Protein AF-A0A2N1T9G5-F1 (afdb_monomer_lite)

Radius of gyration: 15.76 Å; chains: 1; bounding box: 38×30×57 Å

Sequence (162 aa):
MKNYNKLLSSFMELKSIHLEEMTTIPKDWYFLEGDREEIMSWNEDEAEKIWIKMDKRIQKHNASGINYELCPFCYFNNYNHEITVSKRHNPSCMKCGYGQRHGICTEIYQSEEDQSQFQRILRTLKLEGFNVYKTLSNGYYKSLAEKLEDEYISGKKAAAKD

Secondary structure (DSSP, 8-state):
--HHHHHHHHHHHHHHHHHHHHSS--GGGT--HHHHHHHHHS-HHHHHHHHHHHHHHHHTT---SS-GGG-HHHHHTT--GGG--TTS--TTTTTSHHHHHH--TT-----TTT--HHHHHHHHHHHTT--HHHHT-HHHHHHHHHHHHHHHTTTTTTSS--

Structure (mmCIF, N/CA/C/O backbone):
data_AF-A0A2N1T9G5-F1
#
_entry.id   AF-A0A2N1T9G5-F1
#
loop_
_atom_site.group_PDB
_atom_site.id
_atom_site.type_symbol
_atom_site.label_atom_id
_atom_site.label_alt_id
_atom_site.label_comp_id
_atom_site.label_asym_id
_atom_site.label_entity_id
_atom_site.label_seq_id
_atom_site.pdbx_PDB_ins_code
_atom_site.Cartn_x
_atom_site.Cartn_y
_atom_site.Cartn_z
_atom_site.occupancy
_atom_site.B_iso_or_equiv
_atom_site.auth_seq_id
_atom_site.auth_comp_id
_atom_site.auth_asym_id
_atom_site.auth_atom_id
_atom_site.pdbx_PDB_model_num
ATOM 1 N N . MET A 1 1 ? -16.537 9.531 11.876 1.00 77.94 1 MET A N 1
ATOM 2 C CA . MET A 1 1 ? -15.299 9.973 11.193 1.00 77.94 1 MET A CA 1
ATOM 3 C C . MET A 1 1 ? -14.727 8.769 10.461 1.00 77.94 1 MET A C 1
ATOM 5 O O . MET A 1 1 ? -14.822 7.690 11.025 1.00 77.94 1 MET A O 1
ATOM 9 N N . LYS A 1 2 ? -14.220 8.931 9.229 1.00 90.94 2 LYS A N 1
ATOM 10 C CA . LYS A 1 2 ? -13.629 7.837 8.436 1.00 90.94 2 LYS A CA 1
ATOM 11 C C . LYS A 1 2 ? -12.124 7.680 8.723 1.00 90.94 2 LYS A C 1
ATOM 13 O O . LYS A 1 2 ? -11.293 7.990 7.870 1.00 90.94 2 LYS A O 1
ATOM 18 N N . ASN A 1 3 ? -11.770 7.385 9.972 1.00 95.31 3 ASN A N 1
ATOM 19 C CA . ASN A 1 3 ? -10.380 7.408 10.432 1.00 95.31 3 ASN A CA 1
ATOM 20 C C . ASN A 1 3 ? -9.568 6.263 9.835 1.00 95.31 3 ASN A C 1
ATOM 22 O O . ASN A 1 3 ? -8.437 6.488 9.413 1.00 95.31 3 ASN A O 1
ATOM 26 N N . TYR A 1 4 ? -10.148 5.067 9.741 1.00 97.69 4 TYR A N 1
ATOM 27 C CA . TYR A 1 4 ? -9.469 3.932 9.125 1.00 97.69 4 TYR A CA 1
ATOM 28 C C . TYR A 1 4 ? -9.337 4.097 7.613 1.00 97.69 4 TYR A C 1
ATOM 30 O O . TYR A 1 4 ? -8.289 3.759 7.071 1.00 97.69 4 TYR A O 1
ATOM 38 N N . ASN A 1 5 ? -10.327 4.677 6.919 1.00 98.31 5 ASN A N 1
ATOM 39 C CA . ASN A 1 5 ? -10.148 4.993 5.496 1.00 98.31 5 ASN A CA 1
ATOM 40 C C . ASN A 1 5 ? -8.995 5.989 5.290 1.00 98.31 5 ASN A C 1
ATOM 42 O O . ASN A 1 5 ? -8.137 5.757 4.439 1.00 98.31 5 ASN A O 1
ATOM 46 N N . LYS A 1 6 ? -8.941 7.062 6.098 1.00 98.12 6 LYS A N 1
ATOM 47 C CA . LYS A 1 6 ? -7.838 8.036 6.056 1.00 98.12 6 LYS A CA 1
ATOM 48 C C . LYS A 1 6 ? -6.501 7.350 6.289 1.00 98.12 6 LYS A C 1
ATOM 50 O O . LYS A 1 6 ? -5.616 7.481 5.454 1.00 98.12 6 LYS A O 1
ATOM 55 N N . LEU A 1 7 ? -6.404 6.544 7.343 1.00 98.06 7 LEU A N 1
ATOM 56 C CA . LEU A 1 7 ? -5.215 5.769 7.666 1.00 98.06 7 LEU A CA 1
ATOM 57 C C . LEU A 1 7 ? -4.758 4.905 6.482 1.00 98.06 7 LEU A C 1
ATOM 59 O O . LEU A 1 7 ? -3.596 4.983 6.087 1.00 98.06 7 LEU A O 1
ATOM 63 N N . LEU A 1 8 ? -5.655 4.116 5.881 1.00 98.25 8 LEU A N 1
ATOM 64 C CA . LEU A 1 8 ? -5.329 3.254 4.739 1.00 98.25 8 LEU A CA 1
ATOM 65 C C . LEU A 1 8 ? -4.879 4.058 3.515 1.00 98.25 8 LEU A C 1
ATOM 67 O O . LEU A 1 8 ? -3.934 3.657 2.833 1.00 98.25 8 LEU A O 1
ATOM 71 N N . SER A 1 9 ? -5.535 5.189 3.247 1.00 98.12 9 SER A N 1
ATOM 72 C CA . SER A 1 9 ? -5.164 6.065 2.135 1.00 98.12 9 SER A CA 1
ATOM 73 C C . SER A 1 9 ? -3.788 6.700 2.354 1.00 98.12 9 SER A C 1
ATOM 75 O O . SER A 1 9 ? -2.927 6.586 1.485 1.00 98.12 9 SER A O 1
ATOM 77 N N . SER A 1 10 ? -3.527 7.243 3.548 1.00 98.12 10 SER A N 1
ATOM 78 C CA . SER A 1 10 ? -2.240 7.826 3.930 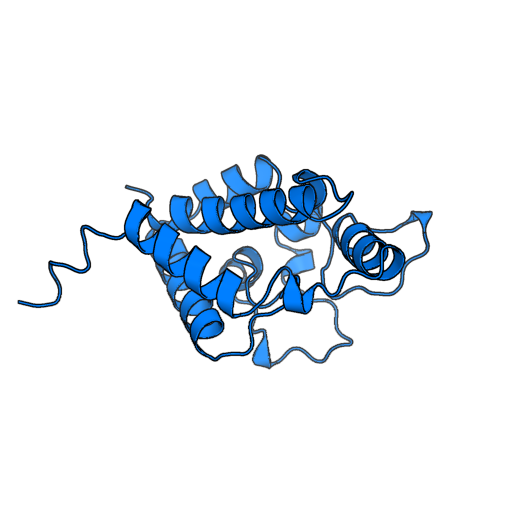1.00 98.12 10 SER A CA 1
ATOM 79 C C . SER A 1 10 ? -1.124 6.779 3.938 1.00 98.12 10 SER A C 1
ATOM 81 O O . SER A 1 10 ? 0.001 7.076 3.548 1.00 98.12 10 SER A O 1
ATOM 83 N N . PHE A 1 11 ? -1.419 5.532 4.319 1.00 97.38 11 PHE A N 1
ATOM 84 C CA . PHE A 1 11 ? -0.455 4.433 4.248 1.00 97.38 11 PHE A CA 1
ATOM 85 C C . PHE A 1 11 ? 0.001 4.163 2.809 1.00 97.38 11 PHE A C 1
ATOM 87 O O . PHE A 1 11 ? 1.192 3.982 2.563 1.00 97.38 11 PHE A O 1
ATOM 94 N N . MET A 1 12 ? -0.922 4.142 1.844 1.00 96.88 12 MET A N 1
ATOM 95 C CA . MET A 1 12 ? -0.583 3.937 0.431 1.00 96.88 12 MET A CA 1
ATOM 96 C C . MET A 1 12 ? 0.116 5.155 -0.180 1.00 96.88 12 MET A C 1
ATOM 98 O O . MET A 1 12 ? 1.105 4.995 -0.896 1.00 96.88 12 MET A O 1
ATOM 102 N N . GLU A 1 13 ? -0.346 6.357 0.151 1.00 97.56 13 GLU A N 1
ATOM 103 C CA . GLU A 1 13 ? 0.243 7.610 -0.315 1.00 97.56 13 GLU A CA 1
ATOM 104 C C . GLU A 1 13 ? 1.682 7.785 0.170 1.00 97.56 13 GLU A C 1
ATOM 106 O O . GLU A 1 13 ? 2.582 7.971 -0.646 1.00 97.56 13 GLU A O 1
ATOM 111 N N . LEU A 1 14 ? 1.938 7.653 1.473 1.00 96.62 14 LEU A N 1
ATOM 112 C CA . LEU A 1 14 ? 3.285 7.821 2.022 1.00 96.62 14 LEU A CA 1
ATOM 113 C C . LEU A 1 14 ? 4.266 6.767 1.495 1.00 96.62 14 LEU A C 1
ATOM 115 O O . LEU A 1 14 ? 5.458 7.046 1.383 1.00 96.62 14 LEU A O 1
ATOM 119 N N . LYS A 1 15 ? 3.779 5.582 1.102 1.00 93.94 15 LYS A N 1
ATOM 120 C CA . LYS A 1 15 ? 4.585 4.601 0.361 1.00 93.94 15 LYS A CA 1
ATOM 121 C C . LYS A 1 15 ? 4.940 5.080 -1.045 1.00 93.94 15 LYS A C 1
ATOM 123 O O . LYS A 1 15 ? 6.080 4.890 -1.451 1.00 93.94 15 LYS A O 1
ATOM 128 N N . SER A 1 16 ? 3.995 5.671 -1.783 1.00 93.81 16 SER A N 1
ATOM 129 C CA . SER A 1 16 ? 4.269 6.223 -3.121 1.00 93.81 16 SER A CA 1
ATOM 130 C C . SER A 1 16 ? 5.278 7.368 -3.078 1.00 93.81 16 SER A C 1
ATOM 132 O O . SER A 1 16 ? 6.213 7.371 -3.871 1.00 93.81 16 SER A O 1
ATOM 134 N N . ILE A 1 17 ? 5.133 8.278 -2.110 1.00 94.94 17 ILE A N 1
ATOM 135 C CA . ILE A 1 17 ? 6.051 9.402 -1.900 1.00 94.94 17 ILE A CA 1
ATOM 136 C C . ILE A 1 17 ? 7.444 8.871 -1.562 1.00 94.94 17 ILE A C 1
ATOM 138 O O . ILE A 1 17 ? 8.411 9.233 -2.217 1.00 94.94 17 ILE A O 1
ATOM 142 N N . HIS A 1 18 ? 7.546 7.932 -0.615 1.00 91.88 18 HIS A N 1
ATOM 143 C CA . HIS A 1 18 ? 8.831 7.325 -0.256 1.00 91.88 18 HIS A CA 1
ATOM 144 C C . HIS A 1 18 ? 9.477 6.566 -1.426 1.00 91.88 18 HIS A C 1
ATOM 146 O O . HIS A 1 18 ? 10.696 6.541 -1.551 1.00 91.88 18 HIS A O 1
ATOM 152 N N . LEU A 1 19 ? 8.685 5.932 -2.299 1.00 89.31 19 LEU A N 1
ATOM 153 C CA . LEU A 1 19 ? 9.206 5.310 -3.520 1.00 89.31 19 LEU A CA 1
ATOM 154 C C . LEU A 1 19 ? 9.786 6.355 -4.478 1.00 89.31 19 LEU A C 1
ATOM 156 O O . LEU A 1 19 ? 10.888 6.149 -4.980 1.00 89.31 19 LEU A O 1
ATOM 160 N N . GLU A 1 20 ? 9.079 7.459 -4.704 1.00 92.19 20 GLU A N 1
ATOM 161 C CA . GLU A 1 20 ? 9.523 8.554 -5.573 1.00 92.19 20 GLU A CA 1
ATOM 162 C C . GLU A 1 20 ? 10.755 9.281 -5.020 1.00 92.19 20 GLU A C 1
ATOM 164 O O . GLU A 1 20 ? 11.677 9.578 -5.768 1.00 92.19 20 GLU A O 1
ATOM 169 N N . GLU A 1 21 ? 10.838 9.504 -3.708 1.00 90.94 21 GLU A N 1
ATOM 170 C CA . GLU A 1 21 ? 12.010 10.124 -3.072 1.00 90.94 21 GLU A CA 1
ATOM 171 C C . GLU A 1 21 ? 13.272 9.263 -3.198 1.00 90.94 21 GLU A C 1
ATOM 173 O O . GLU A 1 21 ? 14.392 9.775 -3.253 1.00 90.94 21 GLU A O 1
ATOM 178 N N . MET A 1 22 ? 13.094 7.943 -3.223 1.00 86.69 22 MET A N 1
ATOM 179 C CA . MET A 1 22 ? 14.196 6.990 -3.199 1.00 86.69 22 MET A CA 1
ATOM 180 C C . MET A 1 22 ? 14.574 6.470 -4.584 1.00 86.69 22 MET A C 1
ATOM 182 O O . MET A 1 22 ? 15.585 5.790 -4.684 1.00 86.69 22 MET A O 1
ATOM 186 N N . THR A 1 23 ? 13.789 6.724 -5.631 1.00 84.88 23 THR A N 1
ATOM 187 C CA . THR A 1 23 ? 13.980 6.139 -6.973 1.00 84.88 23 THR A CA 1
ATOM 188 C C . THR A 1 23 ? 13.576 7.141 -8.058 1.00 84.88 23 THR A C 1
ATOM 190 O O . THR A 1 23 ? 13.220 8.272 -7.758 1.00 84.88 23 THR A O 1
ATOM 193 N N . THR A 1 24 ? 13.590 6.755 -9.335 1.00 85.69 24 THR A N 1
ATOM 194 C CA . THR A 1 24 ? 12.986 7.578 -10.408 1.00 85.69 24 THR A CA 1
ATOM 195 C C . THR A 1 24 ? 11.511 7.257 -10.684 1.00 85.69 24 THR A C 1
ATOM 197 O O . THR A 1 24 ? 10.951 7.707 -11.684 1.00 85.69 24 THR A O 1
ATOM 200 N N . ILE A 1 25 ? 10.868 6.455 -9.828 1.00 88.50 25 ILE A N 1
ATOM 201 C CA . ILE A 1 25 ? 9.478 6.022 -9.996 1.00 88.50 25 ILE A CA 1
ATOM 202 C C . ILE A 1 25 ? 8.525 7.169 -9.639 1.00 88.50 25 ILE A C 1
ATOM 204 O O . ILE A 1 25 ? 8.502 7.579 -8.482 1.00 88.50 25 ILE A O 1
ATOM 208 N N . PRO A 1 26 ? 7.665 7.627 -10.566 1.00 92.25 26 PRO A N 1
ATOM 209 C CA . PRO A 1 26 ? 6.633 8.605 -10.242 1.00 92.25 26 PRO A CA 1
ATOM 210 C C . PRO A 1 26 ? 5.647 8.049 -9.213 1.00 92.25 26 PRO A C 1
ATOM 212 O O . PRO A 1 26 ? 5.148 6.930 -9.378 1.00 92.25 26 PRO A O 1
ATOM 215 N N . LYS A 1 27 ? 5.294 8.841 -8.196 1.00 93.25 27 LYS A N 1
ATOM 216 C CA . LYS A 1 27 ? 4.370 8.413 -7.129 1.00 93.25 27 LYS A CA 1
ATOM 217 C C . LYS A 1 27 ? 3.026 7.904 -7.680 1.00 93.25 27 LYS A C 1
ATOM 219 O O . LYS A 1 27 ? 2.501 6.889 -7.221 1.00 93.25 27 LYS A O 1
ATOM 224 N N . ASP A 1 28 ? 2.532 8.536 -8.747 1.00 93.38 28 ASP A N 1
ATOM 225 C CA . ASP A 1 28 ? 1.241 8.226 -9.374 1.00 93.38 28 ASP A CA 1
ATOM 226 C C . ASP A 1 28 ? 1.236 6.873 -10.109 1.00 93.38 28 ASP A C 1
ATOM 228 O O . ASP A 1 28 ? 0.174 6.364 -10.464 1.00 93.38 28 ASP A O 1
ATOM 232 N N . TRP A 1 29 ? 2.403 6.249 -10.326 1.00 91.62 29 TRP A N 1
ATOM 233 C CA . TRP A 1 29 ? 2.457 4.859 -10.793 1.00 91.62 29 TRP A CA 1
ATOM 234 C C . TRP A 1 29 ? 2.059 3.866 -9.702 1.00 91.62 29 TRP A C 1
ATOM 236 O O . TRP A 1 29 ? 1.685 2.738 -10.021 1.00 91.62 29 TRP A O 1
ATOM 246 N N . TYR A 1 30 ? 2.176 4.256 -8.429 1.00 92.81 30 TYR A N 1
ATOM 247 C CA . TYR A 1 30 ? 1.845 3.415 -7.285 1.00 92.81 30 TYR A CA 1
ATOM 248 C C . TYR A 1 30 ? 0.533 3.824 -6.610 1.00 92.81 30 TYR A C 1
ATOM 250 O O . TYR A 1 30 ? -0.177 2.947 -6.121 1.00 92.81 30 TYR A O 1
ATOM 258 N N . PHE A 1 31 ? 0.226 5.119 -6.521 1.00 95.94 31 PHE A N 1
ATOM 259 C CA . PHE A 1 31 ? -0.990 5.597 -5.866 1.00 95.94 31 PHE A CA 1
ATOM 260 C C . PHE A 1 31 ? -1.466 6.916 -6.475 1.00 95.94 31 PHE A C 1
ATOM 262 O O . PHE A 1 31 ? -0.739 7.907 -6.450 1.00 95.94 31 PHE A O 1
ATOM 269 N N . LEU A 1 32 ? -2.687 6.928 -7.004 1.00 95.75 32 LEU A N 1
ATOM 270 C CA . LEU A 1 32 ? -3.306 8.081 -7.656 1.00 95.75 32 LEU A CA 1
ATOM 271 C C . LEU A 1 32 ? -4.646 8.455 -7.005 1.00 95.75 32 LEU A C 1
ATOM 273 O O . LEU A 1 32 ? -5.192 7.713 -6.191 1.00 95.75 32 LEU A O 1
ATOM 277 N N . GLU A 1 33 ? -5.200 9.617 -7.358 1.00 96.50 33 GLU A N 1
ATOM 278 C CA . GLU A 1 33 ? -6.370 10.169 -6.654 1.00 96.50 33 GLU A CA 1
ATOM 279 C C . GLU A 1 33 ? -7.597 9.241 -6.679 1.00 96.50 33 GLU A C 1
ATOM 281 O O . GLU A 1 33 ? -8.249 9.057 -5.657 1.00 96.50 33 GLU A O 1
ATOM 286 N N . GLY A 1 34 ? -7.849 8.542 -7.788 1.00 96.81 34 GLY A N 1
ATOM 287 C CA . GLY A 1 34 ? -8.913 7.534 -7.867 1.00 96.81 34 GLY A CA 1
ATOM 288 C C . GLY A 1 34 ? -8.750 6.357 -6.890 1.00 96.81 34 GLY A C 1
ATOM 289 O O . GLY A 1 34 ? -9.745 5.760 -6.483 1.00 96.81 34 GLY A O 1
ATOM 290 N N . ASP A 1 35 ? -7.526 6.024 -6.459 1.00 97.19 35 ASP A N 1
ATOM 291 C CA . ASP A 1 35 ? -7.308 5.030 -5.399 1.00 97.19 35 ASP A CA 1
ATOM 292 C C . ASP A 1 35 ? -7.722 5.571 -4.039 1.00 97.19 35 ASP A C 1
ATOM 294 O O . ASP A 1 35 ? -8.327 4.856 -3.237 1.00 97.19 35 ASP A O 1
ATOM 298 N N . ARG A 1 36 ? -7.392 6.839 -3.778 1.00 98.06 36 ARG A N 1
ATOM 299 C CA . ARG A 1 36 ? -7.796 7.533 -2.561 1.00 98.06 36 ARG A CA 1
ATOM 300 C C . ARG A 1 36 ? -9.311 7.621 -2.494 1.00 98.06 36 ARG A C 1
ATOM 302 O O . ARG A 1 36 ? -9.879 7.249 -1.473 1.00 98.06 36 ARG A O 1
ATOM 309 N N . GLU A 1 37 ? -9.959 8.065 -3.566 1.00 97.75 37 GLU A N 1
ATOM 310 C CA . GLU A 1 37 ? -11.416 8.154 -3.656 1.00 97.75 37 GLU A CA 1
ATOM 311 C C . GLU A 1 37 ? -12.076 6.793 -3.410 1.00 97.75 37 GLU A C 1
ATOM 313 O O . GLU A 1 37 ? -13.019 6.699 -2.620 1.00 97.75 37 GLU A O 1
ATOM 318 N N . GLU A 1 38 ? -11.541 5.719 -4.001 1.00 97.62 38 GLU A N 1
ATOM 319 C CA . GLU A 1 38 ? -12.041 4.363 -3.778 1.00 97.62 38 GLU A CA 1
ATOM 320 C C . GLU A 1 38 ? -11.897 3.947 -2.309 1.00 97.62 38 GLU A C 1
ATOM 322 O O . GLU A 1 38 ? -12.895 3.561 -1.701 1.00 97.62 38 GLU A O 1
ATOM 327 N N . ILE A 1 39 ? -10.715 4.108 -1.698 1.00 98.06 39 ILE A N 1
ATOM 328 C CA . ILE A 1 39 ? -10.515 3.823 -0.267 1.00 98.06 39 ILE A CA 1
ATOM 329 C C . ILE A 1 39 ? -11.484 4.647 0.579 1.00 98.06 39 ILE A C 1
ATOM 331 O O . ILE A 1 39 ? -12.113 4.115 1.489 1.00 98.06 39 ILE A O 1
ATOM 335 N N . MET A 1 40 ? -11.646 5.935 0.282 1.00 98.12 40 MET A N 1
ATOM 336 C CA . MET A 1 40 ? -12.528 6.839 1.020 1.00 98.12 40 MET A CA 1
ATOM 337 C C . MET A 1 40 ? -14.012 6.524 0.825 1.00 98.12 40 MET A C 1
ATOM 339 O O . MET A 1 40 ? -14.824 6.925 1.663 1.00 98.12 40 MET A O 1
ATOM 343 N N . SER A 1 41 ? -14.384 5.781 -0.218 1.00 97.12 41 SER A N 1
ATOM 344 C CA . SER A 1 41 ? -15.757 5.325 -0.446 1.00 97.12 41 SER A CA 1
ATOM 345 C C . SER A 1 41 ? -16.165 4.161 0.466 1.00 97.12 41 SER A C 1
ATOM 347 O O . SER A 1 41 ? -17.341 4.061 0.817 1.00 97.12 41 SER A O 1
ATOM 349 N N . TRP A 1 42 ? -15.215 3.339 0.933 1.00 97.19 42 TRP A N 1
ATOM 350 C CA . TRP A 1 42 ? -15.508 2.142 1.731 1.00 97.19 42 TRP A CA 1
ATOM 351 C C . TRP A 1 42 ? -16.179 2.464 3.069 1.00 97.19 42 TRP A C 1
ATOM 353 O O . TRP A 1 42 ? -16.036 3.563 3.624 1.00 97.19 42 TRP A O 1
ATOM 363 N N . ASN A 1 43 ? -16.891 1.477 3.612 1.00 97.19 43 ASN A N 1
ATOM 364 C CA . ASN A 1 43 ? -17.441 1.554 4.961 1.00 97.19 43 ASN A CA 1
ATOM 365 C C . ASN A 1 43 ? -16.303 1.588 5.993 1.00 97.19 43 ASN A C 1
ATOM 367 O O . ASN A 1 43 ? -15.328 0.850 5.865 1.00 97.19 43 ASN A O 1
ATOM 371 N N . GLU A 1 44 ? -16.433 2.413 7.034 1.00 96.12 44 GLU A N 1
ATOM 372 C CA . GLU A 1 44 ? -15.391 2.562 8.067 1.00 96.12 44 GLU A CA 1
ATOM 373 C C . GLU A 1 44 ? -15.116 1.231 8.791 1.00 96.12 44 GLU A C 1
ATOM 375 O O . GLU A 1 44 ? -13.960 0.857 8.953 1.00 96.12 44 GLU A O 1
ATOM 380 N N . ASP A 1 45 ? -16.154 0.464 9.144 1.00 96.44 45 ASP A N 1
ATOM 381 C CA . ASP A 1 45 ? -16.004 -0.851 9.794 1.00 96.44 45 ASP A CA 1
ATOM 382 C C . ASP A 1 45 ? -15.264 -1.869 8.909 1.00 96.44 45 ASP A C 1
ATOM 384 O O . ASP A 1 45 ? -14.628 -2.810 9.387 1.00 96.44 45 ASP A O 1
ATOM 388 N N 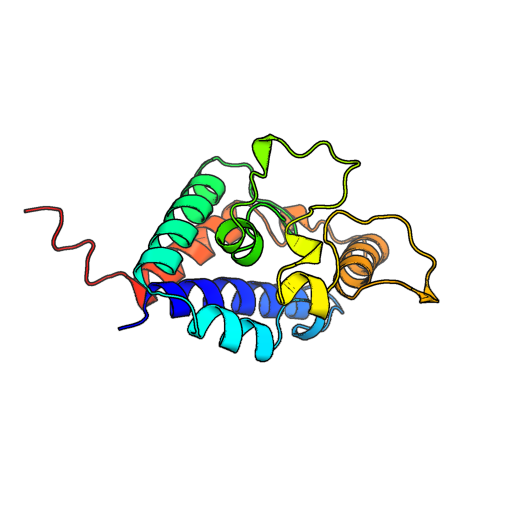. GLU A 1 46 ? -15.374 -1.718 7.590 1.00 96.44 46 GLU A N 1
ATOM 389 C CA . GLU A 1 46 ? -14.656 -2.549 6.630 1.00 96.44 46 GLU A CA 1
ATOM 390 C C . GLU A 1 46 ? -13.195 -2.110 6.517 1.00 96.44 46 GLU A C 1
ATOM 392 O O . GLU A 1 46 ? -12.298 -2.955 6.574 1.00 96.44 46 GLU A O 1
ATOM 397 N N . ALA A 1 47 ? -12.947 -0.798 6.469 1.00 97.75 47 ALA A N 1
ATOM 398 C CA . ALA A 1 47 ? -11.608 -0.227 6.534 1.00 97.75 47 ALA A CA 1
ATOM 399 C C . ALA A 1 47 ? -10.877 -0.623 7.832 1.00 97.75 47 ALA A C 1
ATOM 401 O O . ALA A 1 47 ? -9.709 -1.007 7.782 1.00 97.75 47 ALA A O 1
ATOM 402 N N . GLU A 1 48 ? -11.566 -0.636 8.977 1.00 97.38 48 GLU A N 1
ATOM 403 C CA . GLU A 1 48 ? -11.031 -1.121 10.257 1.00 97.38 48 GLU A CA 1
ATOM 404 C C . GLU A 1 48 ? -10.576 -2.581 10.159 1.00 97.38 48 GLU A C 1
ATOM 406 O O . GLU A 1 48 ? -9.443 -2.921 10.506 1.00 97.38 48 GLU A O 1
ATOM 411 N N . LYS A 1 49 ? -11.432 -3.461 9.625 1.00 96.06 49 LYS A N 1
ATOM 412 C CA . LYS A 1 49 ? -11.098 -4.884 9.446 1.00 96.06 49 LYS A CA 1
ATOM 413 C C . LYS A 1 49 ? -9.912 -5.080 8.504 1.00 96.06 49 LYS A C 1
ATOM 415 O O . LYS A 1 49 ? -9.099 -5.976 8.740 1.00 96.06 49 LYS A O 1
ATOM 420 N N . ILE A 1 50 ? -9.820 -4.281 7.440 1.00 95.94 50 ILE A N 1
ATOM 421 C CA . ILE A 1 50 ? -8.689 -4.296 6.505 1.00 95.94 50 ILE A CA 1
ATOM 422 C C . ILE A 1 50 ? -7.409 -3.879 7.228 1.00 95.94 50 ILE A C 1
ATOM 424 O O . ILE A 1 50 ? -6.419 -4.611 7.160 1.00 95.94 50 ILE A O 1
ATOM 428 N N . TRP A 1 51 ? -7.441 -2.772 7.976 1.00 96.62 51 TRP A N 1
ATOM 429 C CA . TRP A 1 51 ? -6.282 -2.301 8.729 1.00 96.62 51 TRP A CA 1
ATOM 430 C C . TRP A 1 51 ? -5.797 -3.335 9.742 1.00 96.62 51 TRP A C 1
ATOM 432 O O . TRP A 1 51 ? -4.625 -3.692 9.720 1.00 96.62 51 TRP A O 1
ATOM 442 N N . ILE A 1 52 ? -6.690 -3.919 10.549 1.00 94.31 52 ILE A N 1
ATOM 443 C CA . ILE A 1 52 ? -6.323 -4.948 11.539 1.00 94.31 52 ILE A CA 1
ATOM 444 C C . ILE A 1 52 ? -5.617 -6.144 10.878 1.00 94.31 52 ILE A C 1
ATOM 446 O O . ILE A 1 52 ? -4.699 -6.729 11.456 1.00 94.31 52 ILE A O 1
ATOM 450 N N . LYS A 1 53 ? -6.038 -6.549 9.673 1.00 91.94 53 LYS A N 1
ATOM 451 C CA . LYS A 1 53 ? -5.367 -7.625 8.923 1.00 91.94 53 LYS A CA 1
ATOM 452 C C . LYS A 1 53 ? -3.983 -7.189 8.434 1.00 91.94 53 LYS A C 1
ATOM 454 O O . LYS A 1 53 ? -3.041 -7.974 8.545 1.00 91.94 53 LYS A O 1
ATOM 459 N N . MET A 1 54 ? -3.864 -5.966 7.918 1.00 93.06 54 MET A N 1
ATOM 460 C CA . MET A 1 54 ? -2.599 -5.395 7.448 1.00 93.06 54 MET A CA 1
ATOM 461 C C . MET A 1 54 ? -1.596 -5.197 8.586 1.00 93.06 54 MET A C 1
ATOM 463 O O . MET A 1 54 ? -0.470 -5.674 8.471 1.00 93.06 54 MET A O 1
ATOM 467 N N . ASP A 1 55 ? -1.997 -4.586 9.700 1.00 92.88 55 ASP A N 1
ATOM 468 C CA . ASP A 1 55 ? -1.131 -4.386 10.864 1.00 92.88 55 ASP A CA 1
ATOM 469 C C . ASP A 1 55 ? -0.613 -5.730 11.397 1.00 92.88 55 ASP A C 1
ATOM 471 O O . ASP A 1 55 ? 0.595 -5.931 11.520 1.00 92.88 55 ASP A O 1
ATOM 475 N N . LYS A 1 56 ? -1.481 -6.743 11.541 1.00 90.56 56 LYS A N 1
ATOM 476 C CA . LYS A 1 56 ? -1.042 -8.104 11.905 1.00 90.56 56 LYS A CA 1
ATOM 477 C C . LYS A 1 56 ? 0.042 -8.664 10.975 1.00 90.56 56 LYS A C 1
ATOM 479 O O . LYS A 1 56 ? 0.901 -9.415 11.443 1.00 90.56 56 LYS A O 1
ATOM 484 N N . ARG A 1 57 ? 0.024 -8.345 9.673 1.00 88.06 57 ARG A N 1
ATOM 485 C CA . ARG A 1 57 ? 1.091 -8.740 8.731 1.00 88.06 57 ARG A CA 1
ATOM 486 C C . ARG A 1 57 ? 2.367 -7.938 8.943 1.00 88.06 57 ARG A C 1
ATOM 488 O O . ARG A 1 57 ? 3.439 -8.538 8.966 1.00 88.06 57 ARG A O 1
ATOM 495 N N . ILE A 1 58 ? 2.251 -6.626 9.137 1.00 91.19 58 ILE A N 1
ATOM 496 C CA . ILE A 1 58 ? 3.378 -5.733 9.442 1.00 91.19 58 ILE A CA 1
ATOM 497 C C . ILE A 1 58 ? 4.095 -6.205 10.720 1.00 91.19 58 ILE A C 1
ATOM 499 O O . ILE A 1 58 ? 5.325 -6.278 10.761 1.00 91.19 58 ILE A O 1
ATOM 503 N N . GLN A 1 59 ? 3.347 -6.634 11.741 1.00 88.25 59 GLN A N 1
ATOM 504 C CA . GLN A 1 59 ? 3.928 -7.098 13.001 1.00 88.25 59 GLN A CA 1
ATOM 505 C C . GLN A 1 59 ? 4.639 -8.457 12.908 1.00 88.25 59 GLN A C 1
ATOM 507 O O . GLN A 1 59 ? 5.629 -8.664 13.611 1.00 88.25 59 GLN A O 1
ATOM 512 N N . LYS A 1 60 ? 4.214 -9.365 12.015 1.00 83.19 60 LYS A N 1
ATOM 513 C CA . LYS A 1 60 ? 4.765 -10.732 11.859 1.00 83.19 60 LYS A CA 1
ATOM 514 C C . LYS A 1 60 ? 6.173 -10.826 11.222 1.00 83.19 60 LYS A C 1
ATOM 516 O O . LYS A 1 60 ? 6.607 -11.926 10.901 1.00 83.19 60 LYS A O 1
ATOM 521 N N . HIS A 1 61 ? 6.906 -9.718 11.082 1.00 64.31 61 HIS A N 1
ATOM 522 C CA . HIS A 1 61 ? 8.322 -9.650 10.664 1.00 64.31 61 HIS A CA 1
ATOM 523 C C . HIS A 1 61 ? 8.672 -10.046 9.212 1.00 64.31 61 HIS A C 1
ATOM 525 O O . HIS A 1 61 ? 9.846 -10.241 8.912 1.00 64.31 61 HIS A O 1
ATOM 531 N N . ASN A 1 62 ? 7.708 -10.063 8.284 1.00 65.12 62 ASN A N 1
ATOM 532 C CA . ASN A 1 62 ? 7.949 -10.412 6.868 1.00 65.12 62 ASN A CA 1
ATOM 533 C C . ASN A 1 62 ? 7.570 -9.304 5.867 1.00 65.12 62 ASN A C 1
ATOM 535 O O . ASN A 1 62 ? 7.544 -9.524 4.655 1.00 65.12 62 ASN A O 1
ATOM 539 N N . ALA A 1 63 ? 7.281 -8.093 6.343 1.00 73.12 63 ALA A N 1
ATOM 540 C CA . ALA A 1 63 ? 6.924 -6.981 5.476 1.00 73.12 63 ALA A CA 1
ATOM 541 C C . ALA A 1 63 ? 8.183 -6.334 4.882 1.00 73.12 63 ALA A C 1
ATOM 543 O O . ALA 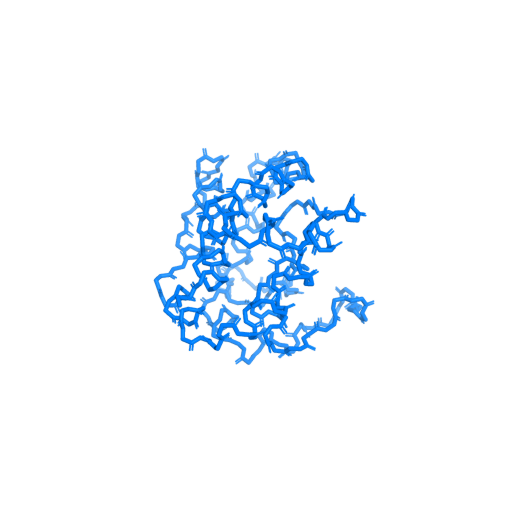A 1 63 ? 8.870 -5.588 5.568 1.00 73.12 63 ALA A O 1
ATOM 544 N N . SER A 1 64 ? 8.522 -6.608 3.620 1.00 77.94 64 SER A N 1
ATOM 545 C CA . SER A 1 64 ? 9.580 -5.860 2.933 1.00 77.94 64 SER A CA 1
ATOM 546 C C . SER A 1 64 ? 9.369 -5.781 1.421 1.00 77.94 64 SER A C 1
ATOM 548 O O . SER A 1 64 ? 8.629 -6.582 0.846 1.00 77.94 64 SER A O 1
ATOM 550 N N . GLY A 1 65 ? 9.994 -4.792 0.781 1.00 83.19 65 GLY A N 1
ATOM 551 C CA . GLY A 1 65 ? 9.762 -4.471 -0.624 1.00 83.19 65 GLY A CA 1
ATOM 552 C C . GLY A 1 65 ? 8.366 -3.893 -0.863 1.00 83.19 65 GLY A C 1
ATOM 553 O O . GLY A 1 65 ? 7.673 -3.505 0.080 1.00 83.19 65 GLY A O 1
ATOM 554 N N . ILE A 1 66 ? 7.918 -3.870 -2.120 1.00 80.56 66 ILE A N 1
ATOM 555 C CA . ILE A 1 66 ? 6.526 -3.551 -2.478 1.00 80.56 66 ILE A CA 1
ATOM 556 C C . ILE A 1 66 ? 5.658 -4.770 -2.159 1.00 80.56 66 ILE A C 1
ATOM 558 O O . ILE A 1 66 ? 5.235 -5.526 -3.032 1.00 80.56 66 ILE A O 1
ATOM 562 N N . ASN A 1 67 ? 5.485 -5.025 -0.865 1.00 81.38 67 ASN A N 1
ATOM 563 C CA . ASN A 1 67 ? 4.839 -6.229 -0.385 1.00 81.38 67 ASN A CA 1
ATOM 564 C C . ASN A 1 67 ? 3.348 -6.202 -0.762 1.00 81.38 67 ASN A C 1
ATOM 566 O O . ASN A 1 67 ? 2.572 -5.404 -0.230 1.00 81.38 67 ASN A O 1
ATOM 570 N N . TYR A 1 68 ? 2.956 -7.094 -1.673 1.00 79.12 68 TYR A N 1
ATOM 571 C CA . TYR A 1 68 ? 1.580 -7.227 -2.145 1.00 79.12 68 TYR A CA 1
ATOM 572 C C . TYR A 1 68 ? 0.611 -7.669 -1.037 1.00 79.12 68 TYR A C 1
ATOM 574 O O . TYR A 1 68 ? -0.572 -7.355 -1.121 1.00 79.12 68 TYR A O 1
ATOM 582 N N . GLU A 1 69 ? 1.098 -8.320 0.026 1.00 83.88 69 GLU A N 1
ATOM 583 C CA . GLU A 1 69 ? 0.317 -8.676 1.221 1.00 83.88 69 GLU A CA 1
ATOM 584 C C . GLU A 1 69 ? -0.091 -7.470 2.072 1.00 83.88 69 GLU A C 1
ATOM 586 O O . GLU A 1 69 ? -0.841 -7.627 3.035 1.00 83.88 69 GLU A O 1
ATOM 591 N N . LEU A 1 70 ? 0.403 -6.275 1.734 1.00 90.25 70 LEU A N 1
ATOM 592 C CA . LEU A 1 70 ? 0.056 -5.000 2.360 1.00 90.25 70 LEU A CA 1
ATOM 593 C C . LEU A 1 70 ? -0.766 -4.106 1.419 1.00 90.25 70 LEU A C 1
ATOM 595 O O . LEU A 1 70 ? -0.711 -2.879 1.517 1.00 90.25 70 LEU A O 1
ATOM 599 N N . CYS A 1 71 ? -1.495 -4.709 0.477 1.00 91.94 71 CYS A N 1
ATOM 600 C CA . CYS A 1 71 ? -2.420 -4.010 -0.406 1.00 9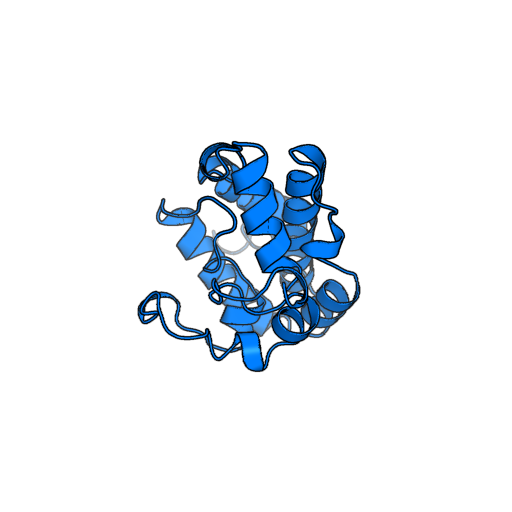1.94 71 CYS A CA 1
ATOM 601 C C . CYS A 1 71 ? -3.835 -3.990 0.210 1.00 91.94 71 CYS A C 1
ATOM 603 O O . CYS A 1 71 ? -4.463 -5.051 0.312 1.00 91.94 71 CYS A O 1
ATOM 605 N N . PRO A 1 72 ? -4.394 -2.819 0.569 1.00 94.94 72 PRO A N 1
ATOM 606 C CA . PRO A 1 72 ? -5.732 -2.742 1.157 1.00 94.94 72 PRO A CA 1
ATOM 607 C C . PRO A 1 72 ? -6.832 -3.225 0.201 1.00 94.94 72 PRO A C 1
ATOM 609 O O . PRO A 1 72 ? -7.783 -3.870 0.633 1.00 94.94 72 PRO A O 1
ATOM 612 N N . PHE A 1 73 ? -6.667 -3.016 -1.109 1.00 94.69 73 PHE A N 1
ATOM 613 C CA . PHE A 1 73 ? -7.618 -3.466 -2.132 1.00 94.69 73 PHE A CA 1
ATOM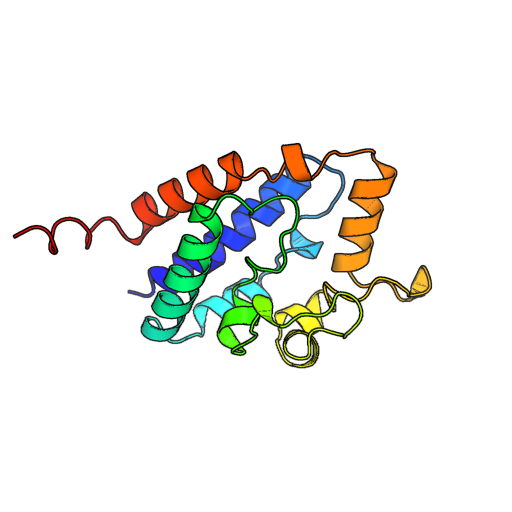 614 C C . PHE A 1 73 ? -7.717 -4.992 -2.232 1.00 94.69 73 PHE A C 1
ATOM 616 O O . PHE A 1 73 ? -8.793 -5.528 -2.510 1.00 94.69 73 PHE A O 1
ATOM 623 N N . CYS A 1 74 ? -6.613 -5.705 -1.986 1.00 90.12 74 CYS A N 1
ATOM 624 C CA . CYS A 1 74 ? -6.628 -7.165 -1.924 1.00 90.12 74 CYS A CA 1
ATOM 625 C C . CYS A 1 74 ? -7.466 -7.641 -0.732 1.00 90.12 74 CYS A C 1
ATOM 627 O O . CYS A 1 74 ? -8.323 -8.507 -0.899 1.00 90.12 74 CYS A O 1
ATOM 629 N N . TYR A 1 75 ? -7.291 -7.029 0.444 1.00 91.19 75 TYR A N 1
ATOM 630 C CA . TYR A 1 75 ? -8.100 -7.354 1.621 1.00 91.19 75 TYR A CA 1
ATOM 631 C C . TYR A 1 75 ? -9.573 -6.988 1.462 1.00 91.19 75 TYR A C 1
ATOM 633 O O . TYR A 1 75 ? -10.416 -7.786 1.871 1.00 91.19 75 TYR A O 1
ATOM 641 N N . PHE A 1 76 ? -9.879 -5.840 0.850 1.00 93.56 76 PHE A N 1
ATOM 642 C CA . PHE A 1 76 ? -11.250 -5.432 0.526 1.00 93.56 76 PHE A CA 1
ATOM 643 C C . PHE A 1 76 ? -11.950 -6.486 -0.343 1.00 93.56 76 PHE A C 1
ATOM 645 O O . PHE A 1 76 ? -13.062 -6.917 -0.065 1.00 93.56 76 PHE A O 1
ATOM 652 N N . ASN A 1 77 ? -11.238 -7.026 -1.334 1.00 90.06 77 ASN A N 1
ATOM 653 C CA . ASN A 1 77 ? -11.738 -8.092 -2.203 1.00 90.06 77 ASN A CA 1
ATOM 654 C C . ASN A 1 77 ? -11.549 -9.505 -1.616 1.00 90.06 77 ASN A C 1
ATOM 656 O O . ASN A 1 77 ? -11.512 -10.482 -2.365 1.00 90.06 77 ASN A O 1
ATOM 660 N N . ASN A 1 78 ? -11.404 -9.621 -0.290 1.00 85.75 78 ASN A N 1
ATOM 661 C CA . ASN A 1 78 ? -11.255 -10.876 0.457 1.00 85.75 78 ASN A CA 1
ATOM 662 C C . ASN A 1 78 ? -10.164 -11.818 -0.081 1.00 85.75 78 ASN A C 1
ATOM 664 O O . ASN A 1 78 ? -10.275 -13.043 0.014 1.00 85.75 78 ASN A O 1
ATOM 668 N N . TYR A 1 79 ? -9.089 -11.257 -0.632 1.00 82.94 79 TYR A N 1
ATOM 669 C CA . TYR A 1 79 ? -7.975 -12.047 -1.120 1.00 82.94 79 TYR A CA 1
ATOM 670 C C . TYR A 1 79 ? -7.187 -12.661 0.037 1.00 82.94 79 TYR A C 1
ATOM 672 O O . TYR A 1 79 ? -6.785 -11.960 0.970 1.00 82.94 79 TYR A O 1
ATOM 680 N N . ASN A 1 80 ? -6.924 -13.969 -0.033 1.00 75.44 80 ASN A N 1
ATOM 681 C CA . ASN A 1 80 ? -6.054 -14.637 0.926 1.00 75.44 80 ASN A CA 1
ATOM 682 C C . ASN A 1 80 ? 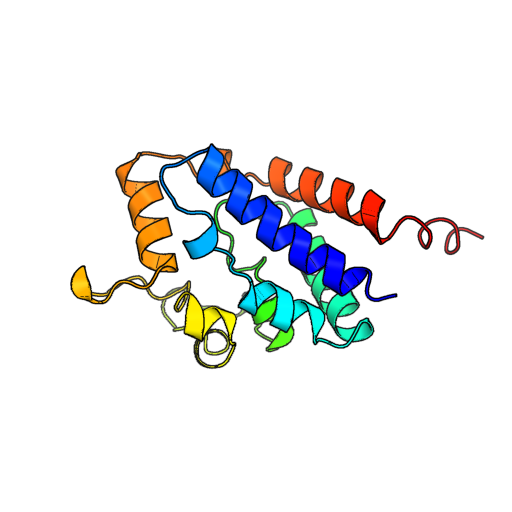-4.637 -14.779 0.364 1.00 75.44 80 ASN A C 1
ATOM 684 O O . ASN A 1 80 ? -4.356 -15.676 -0.432 1.00 75.44 80 ASN A O 1
ATOM 688 N N . HIS A 1 81 ? -3.736 -13.929 0.854 1.00 73.00 81 HIS A N 1
ATOM 689 C CA . HIS A 1 81 ? -2.328 -13.951 0.477 1.00 73.00 81 HIS A CA 1
ATOM 690 C C . HIS A 1 81 ? -1.615 -15.272 0.831 1.00 73.00 81 HIS A C 1
ATOM 692 O O . HIS A 1 81 ? -0.727 -15.676 0.086 1.00 73.00 81 HIS A O 1
ATOM 698 N N . GLU A 1 82 ? -2.057 -16.009 1.859 1.00 66.44 82 GLU A N 1
ATOM 699 C CA . GLU A 1 82 ? -1.411 -17.255 2.326 1.00 66.44 82 GLU A CA 1
ATOM 700 C C . GLU A 1 82 ? -1.576 -18.439 1.367 1.00 66.44 82 GLU A C 1
ATOM 702 O O . GLU A 1 82 ? -0.791 -19.382 1.403 1.00 66.44 82 GLU A O 1
ATOM 707 N N . ILE A 1 83 ? -2.599 -18.401 0.509 1.00 60.94 83 ILE A N 1
ATOM 708 C CA . ILE A 1 83 ? -2.924 -19.484 -0.435 1.00 60.94 83 ILE A CA 1
ATOM 709 C C . ILE A 1 83 ? -2.291 -19.203 -1.815 1.00 60.94 83 ILE A C 1
ATOM 711 O O . ILE A 1 83 ? -2.406 -19.996 -2.753 1.00 60.94 83 ILE A O 1
ATOM 715 N N . THR A 1 84 ? -1.589 -18.075 -1.966 1.00 54.75 84 THR A N 1
ATOM 716 C CA . THR A 1 84 ? -1.050 -17.642 -3.256 1.00 54.75 84 THR A CA 1
ATOM 717 C C . THR A 1 84 ? 0.151 -18.487 -3.660 1.00 54.75 84 THR A C 1
ATOM 719 O O . THR A 1 84 ? 1.260 -18.326 -3.158 1.00 54.75 84 THR A O 1
ATOM 722 N N . VAL A 1 85 ? -0.050 -19.361 -4.642 1.00 53.62 85 VAL A N 1
ATOM 723 C CA . VAL A 1 85 ? 1.054 -19.967 -5.388 1.00 53.62 85 VAL A CA 1
ATOM 724 C C . VAL A 1 85 ? 1.601 -18.890 -6.326 1.00 53.62 85 VAL A C 1
ATOM 726 O O . VAL A 1 85 ? 0.835 -18.328 -7.108 1.00 53.62 85 VAL A O 1
ATOM 729 N N . SER A 1 86 ? 2.910 -18.624 -6.282 1.00 51.28 86 SER A N 1
ATOM 730 C CA . SER A 1 86 ? 3.651 -17.555 -6.990 1.00 51.28 86 SER A CA 1
ATOM 731 C C . SER A 1 86 ? 3.536 -17.521 -8.530 1.00 51.28 86 SER A C 1
ATOM 733 O O . SER A 1 86 ? 4.274 -16.797 -9.191 1.00 51.28 86 SER A O 1
ATOM 735 N N . LYS A 1 87 ? 2.621 -18.296 -9.121 1.00 49.88 87 LYS A N 1
ATOM 736 C CA . LYS A 1 87 ? 2.388 -18.432 -10.565 1.00 49.88 87 LYS A CA 1
ATOM 737 C C . LYS A 1 87 ? 0.928 -18.235 -10.995 1.00 49.88 87 LYS A C 1
ATOM 739 O O . LYS A 1 87 ? 0.627 -18.428 -12.167 1.00 49.88 87 LYS A O 1
ATOM 744 N N . ARG A 1 88 ? 0.002 -17.907 -10.085 1.00 57.66 88 ARG A N 1
ATOM 745 C CA . ARG A 1 88 ? -1.395 -17.603 -10.444 1.00 57.66 88 ARG A CA 1
ATOM 746 C C . ARG A 1 88 ? -1.647 -16.106 -10.318 1.00 57.66 88 ARG A C 1
ATOM 748 O O . ARG A 1 88 ? -1.288 -15.517 -9.304 1.00 57.66 88 ARG A O 1
ATOM 755 N N . HIS A 1 89 ? -2.269 -15.514 -11.342 1.00 66.69 89 HIS A N 1
ATOM 756 C CA . HIS A 1 89 ? -2.778 -14.144 -11.281 1.00 66.69 89 HIS A CA 1
ATOM 757 C C . HIS A 1 89 ? -3.613 -13.982 -10.014 1.00 66.69 89 HIS A C 1
ATOM 759 O O . HIS A 1 89 ? -4.496 -14.804 -9.768 1.00 66.69 89 HIS A O 1
ATOM 765 N N . ASN A 1 90 ? -3.345 -12.944 -9.223 1.00 74.50 90 ASN A N 1
ATOM 766 C CA . ASN A 1 90 ? -4.209 -12.574 -8.113 1.00 74.50 90 ASN A CA 1
ATOM 767 C C . ASN A 1 90 ? -5.598 -12.195 -8.680 1.00 74.50 90 ASN A C 1
ATOM 769 O O . ASN A 1 90 ? -5.731 -11.130 -9.291 1.00 74.50 90 ASN A O 1
ATOM 773 N N . PRO A 1 91 ? -6.644 -13.030 -8.504 1.00 77.81 91 PRO A N 1
ATOM 774 C CA . PRO A 1 91 ? -7.957 -12.775 -9.081 1.00 77.81 91 PRO A CA 1
ATOM 775 C C . PRO A 1 91 ? -8.635 -11.537 -8.502 1.00 77.81 91 PRO A C 1
ATOM 777 O O . PRO A 1 91 ? -9.521 -10.982 -9.148 1.00 77.81 91 PRO A O 1
ATOM 780 N N . SER A 1 92 ? -8.217 -11.079 -7.321 1.00 83.50 92 SER A N 1
ATOM 781 C CA . SER A 1 92 ? -8.715 -9.833 -6.749 1.00 83.50 92 SER A CA 1
ATOM 782 C C . SER A 1 92 ? -8.174 -8.622 -7.506 1.00 83.50 92 SER A C 1
ATOM 784 O O . SER A 1 92 ? -8.930 -7.684 -7.736 1.00 83.50 92 SER A O 1
ATOM 786 N N . CYS A 1 93 ? -6.930 -8.662 -7.999 1.00 83.31 93 CYS A N 1
ATOM 787 C CA . CYS A 1 93 ? -6.394 -7.603 -8.864 1.00 83.31 93 CYS A CA 1
ATOM 788 C C . CYS A 1 93 ? -7.133 -7.504 -10.206 1.00 83.31 93 CYS A C 1
ATOM 790 O O . CYS A 1 93 ? -7.241 -6.416 -10.752 1.00 83.31 93 CYS A O 1
ATOM 792 N N . MET A 1 94 ? -7.693 -8.603 -10.722 1.00 82.50 94 MET A N 1
ATOM 793 C CA . MET A 1 94 ? -8.496 -8.563 -11.955 1.00 82.50 94 MET A CA 1
ATOM 794 C C . MET A 1 94 ? -9.835 -7.826 -11.786 1.00 82.50 94 MET A C 1
ATOM 796 O O . MET A 1 94 ? -10.498 -7.525 -12.775 1.00 82.50 94 MET A O 1
ATOM 800 N N . LYS A 1 95 ? -10.271 -7.585 -10.544 1.00 84.50 95 LYS A N 1
ATOM 801 C CA . LYS A 1 95 ? -11.606 -7.054 -10.234 1.00 84.50 95 LYS A CA 1
ATOM 802 C C . LYS A 1 95 ? -11.583 -5.757 -9.429 1.00 84.50 95 LYS A C 1
ATOM 804 O O . LYS A 1 95 ? -12.575 -5.038 -9.459 1.00 84.50 95 LYS A O 1
ATOM 809 N N . CYS A 1 96 ? -10.502 -5.463 -8.706 1.00 89.12 96 CYS A N 1
ATOM 810 C CA . CYS A 1 96 ? -10.394 -4.241 -7.913 1.00 89.12 96 CYS A CA 1
ATOM 811 C C . CYS A 1 96 ? -9.977 -3.043 -8.773 1.00 89.12 96 CYS A C 1
ATOM 813 O O . CYS A 1 96 ? -9.238 -3.204 -9.748 1.00 89.12 96 CYS A O 1
ATOM 815 N N . GLY A 1 97 ? -10.398 -1.834 -8.389 1.00 90.44 97 GLY A N 1
ATOM 816 C CA . GLY A 1 97 ? -10.056 -0.635 -9.152 1.00 90.44 97 GLY A CA 1
ATOM 817 C C . GLY A 1 97 ? -8.550 -0.370 -9.171 1.00 90.44 97 GLY A C 1
ATOM 818 O O . GLY A 1 97 ? -8.008 0.001 -10.207 1.00 90.44 97 GLY A O 1
ATOM 819 N N . TYR A 1 98 ? -7.842 -0.680 -8.080 1.00 92.81 98 TYR A N 1
ATOM 820 C CA . TYR A 1 98 ? -6.380 -0.559 -8.028 1.00 92.81 98 TYR A CA 1
ATOM 821 C C . TYR A 1 98 ? -5.682 -1.424 -9.085 1.00 92.81 98 TYR A C 1
ATOM 823 O O . TYR A 1 98 ? -4.794 -0.960 -9.791 1.00 92.81 98 TYR A O 1
ATOM 831 N N . GLY A 1 99 ? -6.108 -2.678 -9.248 1.00 89.94 99 GLY A N 1
ATOM 832 C CA . GLY A 1 99 ? -5.541 -3.569 -10.258 1.00 89.94 99 GLY A CA 1
ATOM 833 C C . GLY A 1 99 ? -5.913 -3.165 -11.686 1.00 89.94 99 GLY A C 1
ATOM 834 O O . GLY A 1 99 ? -5.097 -3.326 -12.587 1.00 89.94 99 GLY A O 1
ATOM 835 N N . GLN A 1 100 ? -7.090 -2.569 -11.896 1.00 89.44 100 GLN A N 1
ATOM 836 C CA . GLN A 1 100 ? -7.471 -1.997 -13.194 1.00 89.44 100 GLN A CA 1
ATOM 837 C C . GLN A 1 100 ? -6.627 -0.771 -13.566 1.00 89.44 100 GLN A C 1
ATOM 839 O O . GLN A 1 100 ? -6.308 -0.587 -14.737 1.00 89.44 100 GLN A O 1
ATOM 844 N N . ARG A 1 101 ? -6.253 0.054 -12.581 1.00 91.50 101 ARG A N 1
ATOM 845 C CA . ARG A 1 101 ? -5.451 1.267 -12.794 1.00 91.50 101 ARG A CA 1
ATOM 846 C C . ARG A 1 101 ? -3.953 0.983 -12.914 1.00 91.50 101 ARG A C 1
ATOM 848 O O . ARG A 1 101 ? -3.303 1.522 -13.804 1.00 91.50 101 ARG A O 1
ATOM 855 N N . HIS A 1 102 ? -3.418 0.115 -12.055 1.00 89.38 102 HIS A N 1
ATOM 856 C CA . HIS A 1 102 ? -1.971 -0.105 -11.913 1.00 89.38 102 HIS A CA 1
ATOM 857 C C . HIS A 1 102 ? -1.479 -1.450 -12.464 1.00 89.38 102 HIS A C 1
ATOM 859 O O . HIS A 1 102 ? -0.270 -1.647 -12.625 1.00 89.38 102 HIS A O 1
ATOM 865 N N . GLY A 1 103 ? -2.397 -2.372 -12.765 1.00 86.94 103 GLY A N 1
ATOM 866 C CA . GLY A 1 103 ? -2.130 -3.741 -13.200 1.00 86.94 103 GLY A CA 1
ATOM 867 C C . GLY A 1 103 ? -2.009 -4.763 -12.069 1.00 86.94 103 GLY A C 1
ATOM 868 O O . GLY A 1 103 ? -2.173 -4.475 -10.882 1.00 86.94 103 GLY A O 1
ATOM 869 N N . ILE A 1 104 ? -1.722 -6.008 -12.451 1.00 82.62 104 ILE A N 1
ATOM 870 C CA . ILE A 1 104 ? -1.687 -7.154 -11.538 1.00 82.62 104 ILE A CA 1
ATOM 871 C C . ILE A 1 104 ? -0.284 -7.316 -10.946 1.00 82.62 104 ILE A C 1
ATOM 873 O O . ILE A 1 104 ? 0.681 -7.589 -11.656 1.00 82.62 104 ILE A O 1
ATOM 877 N N . CYS A 1 105 ? -0.174 -7.226 -9.619 1.00 74.12 105 CYS A N 1
ATOM 878 C CA . CYS A 1 105 ? 1.112 -7.263 -8.916 1.00 74.12 105 CYS A CA 1
ATOM 879 C C . CYS A 1 105 ? 1.869 -8.600 -9.014 1.00 74.12 105 CYS A C 1
ATOM 881 O O . CYS A 1 105 ? 3.076 -8.646 -8.788 1.00 74.12 105 CYS A O 1
ATOM 883 N N . THR A 1 106 ? 1.170 -9.688 -9.343 1.00 71.06 106 THR A N 1
ATOM 884 C CA . THR A 1 106 ? 1.736 -11.039 -9.497 1.00 71.06 106 THR A CA 1
ATOM 885 C C . THR A 1 106 ? 2.046 -11.402 -10.948 1.00 71.06 106 THR A C 1
ATOM 887 O O . THR A 1 106 ? 2.433 -12.535 -11.224 1.00 71.06 106 THR A O 1
ATOM 890 N N . GLU A 1 107 ? 1.812 -10.498 -11.896 1.00 71.88 107 GLU A N 1
ATOM 891 C CA . GLU A 1 107 ? 2.051 -10.749 -13.311 1.00 71.88 107 GLU A CA 1
ATOM 892 C C . GLU A 1 107 ? 3.457 -10.273 -13.679 1.00 71.88 107 GLU A C 1
ATOM 894 O O . GLU A 1 107 ? 3.758 -9.089 -13.575 1.00 71.88 107 GLU A O 1
ATOM 899 N N . ILE A 1 108 ? 4.345 -11.197 -14.059 1.00 61.72 108 ILE A N 1
ATOM 900 C CA . ILE A 1 108 ? 5.796 -10.931 -14.185 1.00 61.72 108 ILE A CA 1
ATOM 901 C C . ILE A 1 108 ? 6.286 -11.053 -15.644 1.00 61.72 108 ILE A C 1
ATOM 903 O O . ILE A 1 108 ? 7.462 -10.844 -15.926 1.00 61.72 108 ILE A O 1
ATOM 907 N N . TYR A 1 109 ? 5.405 -11.381 -16.594 1.00 56.03 109 TYR A N 1
ATOM 908 C CA . TYR A 1 109 ? 5.801 -11.733 -17.961 1.00 56.03 109 TYR A CA 1
ATOM 909 C C . TYR A 1 109 ? 4.907 -11.057 -18.998 1.00 56.03 109 TYR A C 1
ATOM 911 O O . TYR A 1 109 ? 3.958 -11.660 -19.489 1.00 56.03 109 TYR A O 1
ATOM 919 N N . GLN A 1 110 ? 5.226 -9.811 -19.336 1.00 59.53 110 GLN A N 1
ATOM 920 C CA . GLN A 1 110 ? 4.659 -9.127 -20.498 1.00 59.53 110 GLN A CA 1
ATOM 921 C C . GLN A 1 110 ? 5.773 -8.452 -21.309 1.00 59.53 110 GLN A C 1
ATOM 923 O O . GLN A 1 110 ? 6.870 -8.212 -20.789 1.00 59.53 110 GLN A O 1
ATOM 928 N N . SER A 1 111 ? 5.502 -8.210 -22.596 1.00 65.19 111 SER A N 1
ATOM 929 C CA . SER A 1 111 ? 6.384 -7.445 -23.484 1.00 65.19 111 SER A CA 1
ATOM 930 C C . SER A 1 111 ? 6.625 -6.044 -22.898 1.00 65.19 111 SER A C 1
ATOM 932 O O . SER A 1 111 ? 5.840 -5.588 -22.070 1.00 65.19 111 SER A O 1
ATOM 934 N N . GLU A 1 112 ? 7.702 -5.345 -23.279 1.00 66.88 112 GLU A N 1
ATOM 935 C CA . GLU A 1 112 ? 7.950 -3.984 -22.761 1.00 66.88 112 GLU A CA 1
ATOM 936 C C . GLU A 1 112 ? 6.816 -2.998 -23.087 1.00 66.88 112 GLU A C 1
ATOM 938 O O . GLU A 1 112 ? 6.597 -2.056 -22.328 1.00 66.88 112 GLU A O 1
ATOM 943 N N . GLU A 1 113 ? 6.088 -3.243 -24.177 1.00 68.38 113 GLU A N 1
ATOM 944 C CA . GLU A 1 113 ? 4.997 -2.397 -24.667 1.00 68.38 113 GLU A CA 1
ATOM 945 C C . GLU A 1 113 ? 3.697 -2.586 -23.870 1.00 68.38 113 GLU A C 1
ATOM 947 O O . GLU A 1 113 ? 2.900 -1.655 -23.779 1.00 68.38 113 GLU A O 1
ATOM 952 N N . ASP A 1 114 ? 3.524 -3.739 -23.217 1.00 71.69 114 ASP A N 1
ATOM 953 C CA . ASP A 1 114 ? 2.308 -4.078 -22.469 1.00 71.69 114 ASP A CA 1
ATOM 954 C C . ASP A 1 114 ? 2.458 -3.873 -20.948 1.00 71.69 114 ASP A C 1
ATOM 956 O O . ASP A 1 114 ? 1.525 -4.120 -20.186 1.00 71.69 114 ASP A O 1
ATOM 960 N N . GLN A 1 115 ? 3.621 -3.405 -20.470 1.00 76.81 115 GLN A N 1
ATOM 961 C CA . GLN A 1 115 ? 3.897 -3.382 -19.032 1.00 76.81 115 GLN A CA 1
ATOM 962 C C . GLN A 1 115 ? 2.949 -2.473 -18.250 1.00 76.81 115 GLN A C 1
ATOM 964 O O . GLN A 1 115 ? 2.886 -1.256 -18.455 1.00 76.81 115 GLN A O 1
ATOM 969 N N . SER A 1 116 ? 2.313 -3.055 -17.237 1.00 82.88 116 SER A N 1
ATOM 970 C CA . SER A 1 116 ? 1.559 -2.294 -16.252 1.00 82.88 116 SER A CA 1
ATOM 971 C C . SER A 1 116 ? 2.460 -1.351 -15.451 1.00 82.88 116 SER A C 1
ATOM 973 O O . SER A 1 116 ? 3.673 -1.555 -15.339 1.00 82.88 116 SER A O 1
ATOM 975 N N . GLN A 1 117 ? 1.874 -0.322 -14.834 1.00 84.94 117 GLN A N 1
ATOM 976 C CA . GLN A 1 117 ? 2.627 0.588 -13.966 1.00 84.94 117 GLN A CA 1
ATOM 977 C C . GLN A 1 117 ? 3.359 -0.175 -12.856 1.00 84.94 117 GLN A C 1
ATOM 979 O O . GLN A 1 117 ? 4.541 0.066 -12.625 1.00 84.94 117 GLN A O 1
ATOM 984 N N . PHE A 1 118 ? 2.714 -1.169 -12.241 1.00 82.62 118 PHE A N 1
ATOM 985 C CA . PHE A 1 118 ? 3.348 -1.986 -11.209 1.00 82.62 118 PHE A CA 1
ATOM 986 C C . PHE A 1 118 ? 4.550 -2.787 -11.736 1.00 82.62 118 PHE A C 1
ATOM 988 O O . PHE A 1 118 ? 5.585 -2.873 -11.075 1.00 82.62 118 PHE A O 1
ATOM 995 N N . GLN A 1 119 ? 4.461 -3.341 -12.948 1.00 80.25 119 GLN A N 1
ATOM 996 C CA . GLN A 1 119 ? 5.587 -4.037 -13.581 1.00 80.25 119 GLN A CA 1
ATOM 997 C C . GLN A 1 119 ? 6.740 -3.083 -13.892 1.00 80.25 119 GLN A C 1
ATOM 999 O O . GLN A 1 119 ? 7.900 -3.424 -13.649 1.00 80.25 119 GLN A O 1
ATOM 1004 N N . ARG A 1 120 ? 6.430 -1.870 -14.362 1.00 85.31 120 ARG A N 1
ATOM 1005 C CA . ARG A 1 120 ? 7.430 -0.823 -14.597 1.00 85.31 120 ARG A CA 1
ATOM 1006 C C . ARG A 1 120 ? 8.137 -0.439 -13.300 1.00 85.31 120 ARG A C 1
ATOM 1008 O O . ARG A 1 120 ? 9.357 -0.351 -13.301 1.00 85.31 120 ARG A O 1
ATOM 1015 N N . ILE A 1 121 ? 7.411 -0.328 -12.186 1.00 86.44 121 ILE A N 1
ATOM 1016 C CA . ILE A 1 121 ? 7.994 -0.109 -10.854 1.00 86.44 121 ILE A CA 1
ATOM 1017 C C . ILE A 1 121 ? 8.991 -1.223 -10.496 1.00 86.44 121 ILE A C 1
ATOM 1019 O O . ILE A 1 121 ? 10.147 -0.946 -10.169 1.00 86.44 121 ILE A O 1
ATOM 1023 N N . LEU A 1 122 ? 8.574 -2.492 -10.579 1.00 81.00 122 LEU A N 1
ATOM 1024 C CA . LEU A 1 122 ? 9.444 -3.633 -10.263 1.00 81.00 122 LEU A CA 1
ATOM 1025 C C . LEU A 1 122 ? 10.687 -3.678 -11.164 1.00 81.00 122 LEU A C 1
ATOM 1027 O O . LEU A 1 122 ? 11.784 -4.004 -10.701 1.00 81.00 122 LEU A O 1
ATOM 1031 N N . ARG A 1 123 ? 10.526 -3.335 -12.446 1.00 79.19 123 ARG A N 1
ATOM 1032 C CA . ARG A 1 123 ? 11.628 -3.233 -13.403 1.00 79.19 123 ARG A CA 1
ATOM 1033 C C . ARG A 1 123 ? 12.588 -2.107 -13.029 1.00 79.19 123 ARG A C 1
ATOM 1035 O O . ARG A 1 123 ? 13.787 -2.366 -12.999 1.00 79.19 123 ARG A O 1
ATOM 1042 N N . THR A 1 124 ? 12.097 -0.908 -12.719 1.00 82.81 124 THR A N 1
ATOM 1043 C CA . THR A 1 124 ? 12.939 0.234 -12.326 1.00 82.81 124 THR A CA 1
ATOM 1044 C C . THR A 1 124 ? 13.765 -0.097 -11.089 1.00 82.81 124 THR A C 1
ATOM 1046 O O . THR A 1 124 ? 14.983 0.044 -11.123 1.00 82.81 124 THR A O 1
ATOM 1049 N N . LEU A 1 125 ? 13.145 -0.677 -10.055 1.00 80.56 125 LEU A N 1
ATOM 1050 C CA . LEU A 1 125 ? 13.860 -1.126 -8.854 1.00 80.56 125 LEU A CA 1
ATOM 1051 C C . LEU A 1 125 ? 14.992 -2.114 -9.173 1.00 80.56 125 LEU A C 1
ATOM 1053 O O . LEU A 1 125 ? 16.067 -2.045 -8.577 1.00 80.56 125 LEU A O 1
ATOM 1057 N N . LYS A 1 126 ? 14.768 -3.025 -10.130 1.00 78.06 126 LYS A N 1
ATOM 1058 C CA . LYS A 1 126 ? 15.790 -3.969 -10.600 1.00 78.06 126 LYS A CA 1
ATOM 1059 C C . LYS A 1 126 ? 16.904 -3.273 -11.390 1.00 78.06 126 LYS A C 1
ATOM 1061 O O . LYS A 1 126 ? 18.067 -3.614 -11.195 1.00 78.06 126 LYS A O 1
ATOM 1066 N N . LEU A 1 127 ? 16.562 -2.350 -12.290 1.00 77.12 127 LEU A N 1
ATOM 1067 C CA . LEU A 1 127 ? 17.514 -1.648 -13.161 1.00 77.12 127 LEU A CA 1
ATOM 1068 C C . LEU A 1 127 ? 18.418 -0.688 -12.385 1.00 77.12 127 LEU A C 1
ATOM 1070 O O . LEU A 1 127 ? 19.611 -0.622 -12.658 1.00 77.12 127 LEU A O 1
ATOM 1074 N N . GLU A 1 128 ? 17.869 0.013 -11.399 1.00 78.56 128 GLU A N 1
ATOM 1075 C CA . GLU A 1 128 ? 18.615 0.951 -10.557 1.00 78.56 128 GLU A CA 1
ATOM 1076 C C . GLU A 1 128 ? 19.475 0.243 -9.490 1.00 78.56 128 GLU A C 1
ATOM 1078 O O . GLU A 1 128 ? 20.183 0.892 -8.724 1.00 78.56 128 GLU A O 1
ATOM 1083 N N . GLY A 1 129 ? 19.424 -1.094 -9.410 1.00 66.31 129 GLY A N 1
ATOM 1084 C CA . GLY A 1 129 ? 20.160 -1.864 -8.404 1.00 66.31 129 GLY A CA 1
ATOM 1085 C C . GLY A 1 129 ? 19.686 -1.601 -6.970 1.00 66.31 129 GLY A C 1
ATOM 1086 O O . GLY A 1 129 ? 20.417 -1.886 -6.016 1.00 66.31 129 GLY A O 1
ATOM 1087 N N . PHE A 1 130 ? 18.472 -1.065 -6.796 1.00 71.00 130 PHE A N 1
ATOM 1088 C CA . PHE A 1 130 ? 17.926 -0.742 -5.485 1.00 71.00 130 PHE A CA 1
ATOM 1089 C C . PHE A 1 130 ? 17.629 -2.007 -4.692 1.00 71.00 130 PHE A C 1
ATOM 1091 O O . PHE A 1 130 ? 16.866 -2.885 -5.102 1.00 71.00 130 PHE A O 1
ATOM 1098 N N . ASN A 1 131 ? 18.158 -2.064 -3.472 1.00 73.44 131 ASN A N 1
ATOM 1099 C CA . ASN A 1 131 ? 17.711 -3.054 -2.510 1.00 73.44 131 ASN A CA 1
ATOM 1100 C C . ASN A 1 131 ? 16.383 -2.589 -1.897 1.00 73.44 131 ASN A C 1
ATOM 1102 O O . ASN A 1 131 ? 16.352 -2.026 -0.803 1.00 73.44 131 ASN A O 1
ATOM 1106 N N . VAL A 1 132 ? 15.278 -2.839 -2.605 1.00 69.50 132 VAL A N 1
ATOM 1107 C CA . VAL A 1 132 ? 13.924 -2.466 -2.163 1.00 69.50 132 VAL A CA 1
ATOM 1108 C C . VAL A 1 132 ? 13.578 -3.039 -0.781 1.00 69.50 132 VAL A C 1
ATOM 1110 O O . VAL A 1 132 ? 12.794 -2.448 -0.047 1.00 69.50 132 VAL A O 1
ATOM 1113 N N . TYR A 1 133 ? 14.200 -4.151 -0.381 1.00 69.38 133 TYR A N 1
ATOM 1114 C CA . TYR A 1 133 ? 14.017 -4.745 0.943 1.00 69.38 133 TYR A CA 1
ATOM 1115 C C . TYR A 1 133 ? 14.677 -3.931 2.066 1.00 69.38 133 TYR A C 1
ATOM 1117 O O . TYR A 1 133 ? 14.245 -4.019 3.214 1.00 69.38 133 TYR A O 1
ATOM 1125 N N . LYS A 1 134 ? 15.695 -3.119 1.749 1.00 74.50 134 LYS A N 1
ATOM 1126 C CA . LYS A 1 134 ? 16.243 -2.106 2.663 1.00 74.50 134 LYS A CA 1
ATOM 1127 C C . LYS A 1 134 ? 15.417 -0.817 2.637 1.00 74.50 134 LYS A C 1
ATOM 1129 O O . LYS A 1 134 ? 15.177 -0.254 3.700 1.00 74.50 134 LYS A O 1
ATOM 1134 N N . THR A 1 135 ? 14.966 -0.379 1.460 1.00 75.81 135 THR A N 1
ATOM 1135 C CA . THR A 1 135 ? 14.214 0.880 1.287 1.00 75.81 135 THR A CA 1
ATOM 1136 C C . THR A 1 135 ? 12.809 0.812 1.886 1.00 75.81 135 THR A C 1
ATOM 1138 O O . THR A 1 135 ? 12.435 1.657 2.692 1.00 75.81 135 THR A O 1
ATOM 1141 N N . LEU A 1 136 ? 12.047 -0.222 1.529 1.00 85.50 136 LEU A N 1
ATOM 1142 C CA . LEU A 1 136 ? 10.757 -0.571 2.118 1.00 85.50 136 LEU A CA 1
ATOM 1143 C C . LEU A 1 136 ? 10.979 -1.749 3.065 1.00 85.50 136 LEU A C 1
ATOM 1145 O O . LEU A 1 136 ? 10.574 -2.876 2.787 1.00 85.50 136 LEU A O 1
ATOM 1149 N N . SER A 1 137 ? 11.717 -1.511 4.145 1.00 88.31 137 SER A N 1
ATOM 1150 C CA . SER A 1 137 ? 12.036 -2.544 5.131 1.00 88.31 137 SER A CA 1
ATOM 1151 C C . SER A 1 137 ? 10.880 -2.807 6.097 1.00 88.31 137 SER A C 1
ATOM 1153 O O . SER A 1 137 ? 9.941 -2.021 6.224 1.00 88.31 137 SER A O 1
ATOM 1155 N N . ASN A 1 138 ? 10.987 -3.891 6.863 1.00 89.12 138 ASN A N 1
ATOM 1156 C CA . ASN A 1 138 ? 10.048 -4.171 7.948 1.00 89.12 138 ASN A CA 1
ATOM 1157 C C . ASN A 1 138 ? 10.040 -3.056 9.007 1.00 89.12 138 ASN A C 1
ATOM 1159 O O . ASN A 1 138 ? 8.989 -2.738 9.552 1.00 89.12 138 ASN A O 1
ATOM 1163 N N . GLY A 1 139 ? 11.201 -2.441 9.268 1.00 91.06 139 GLY A N 1
ATOM 1164 C CA . GLY A 1 139 ? 11.306 -1.284 10.159 1.00 91.06 139 GLY A CA 1
ATOM 1165 C C . GLY A 1 139 ? 10.524 -0.085 9.627 1.00 91.06 139 GLY A C 1
ATOM 1166 O O . GLY A 1 139 ? 9.723 0.481 10.359 1.00 91.06 139 GLY A O 1
ATOM 1167 N N . TYR A 1 140 ? 10.676 0.226 8.334 1.00 92.44 140 TYR A N 1
ATOM 1168 C CA . TYR A 1 140 ? 9.896 1.278 7.674 1.00 92.44 140 TYR A CA 1
ATOM 1169 C C . TYR A 1 140 ? 8.387 1.046 7.831 1.00 92.44 140 TYR A C 1
ATOM 1171 O O . TYR A 1 140 ? 7.673 1.942 8.273 1.00 92.44 140 TYR A O 1
ATOM 1179 N N . TYR A 1 141 ? 7.904 -0.165 7.532 1.00 93.81 141 TYR A N 1
ATOM 1180 C CA . TYR A 1 141 ? 6.476 -0.473 7.631 1.00 93.81 141 TYR A CA 1
ATOM 1181 C C . TYR A 1 141 ? 5.931 -0.345 9.054 1.00 93.81 141 TYR A C 1
ATOM 1183 O O . TYR A 1 141 ? 4.834 0.185 9.225 1.00 93.81 141 TYR A O 1
ATOM 1191 N N . LYS A 1 142 ? 6.688 -0.791 10.064 1.00 93.81 142 LYS A N 1
ATOM 1192 C CA . LYS A 1 142 ? 6.301 -0.646 11.473 1.00 93.81 142 LYS A CA 1
ATOM 1193 C C . LYS A 1 142 ? 6.225 0.818 11.888 1.00 93.81 142 LYS A C 1
ATOM 1195 O O . LYS A 1 142 ? 5.186 1.244 12.376 1.00 93.81 142 LYS A O 1
ATOM 1200 N N . SER A 1 143 ? 7.269 1.598 11.613 1.00 94.31 143 SER A N 1
ATOM 1201 C CA . SER A 1 143 ? 7.292 3.023 11.957 1.00 94.31 143 SER A CA 1
ATOM 1202 C C . SER A 1 143 ? 6.197 3.816 11.241 1.00 94.31 143 SER A C 1
ATOM 1204 O O . SER A 1 143 ? 5.591 4.704 11.836 1.00 94.31 143 SER A O 1
ATOM 1206 N N . LEU A 1 144 ? 5.905 3.487 9.978 1.00 95.56 144 LEU A N 1
ATOM 1207 C CA . LEU A 1 144 ? 4.804 4.103 9.240 1.00 95.56 144 LEU A CA 1
ATOM 1208 C C . LEU A 1 144 ? 3.443 3.752 9.856 1.00 95.56 144 LEU A C 1
ATOM 1210 O O . LEU A 1 144 ? 2.611 4.639 10.024 1.00 95.56 144 LEU A O 1
ATOM 1214 N N . ALA A 1 145 ? 3.217 2.481 10.197 1.00 95.25 145 ALA A N 1
ATOM 1215 C CA . ALA A 1 145 ? 1.976 2.042 10.827 1.00 95.25 145 ALA A CA 1
ATOM 1216 C C . ALA A 1 145 ? 1.756 2.733 12.180 1.00 95.25 145 ALA A C 1
ATOM 1218 O O . ALA A 1 145 ? 0.698 3.316 12.390 1.00 95.25 145 ALA A O 1
ATOM 1219 N N . GLU A 1 146 ? 2.771 2.744 13.048 1.00 94.94 146 GLU A N 1
ATOM 1220 C CA . GLU A 1 146 ? 2.725 3.406 14.359 1.00 94.94 146 GLU A CA 1
ATOM 1221 C C . GLU A 1 146 ? 2.381 4.894 14.227 1.00 94.94 146 GLU A C 1
ATOM 1223 O O . GLU A 1 146 ? 1.427 5.362 14.847 1.00 94.94 146 GLU A O 1
ATOM 1228 N N . LYS A 1 147 ? 3.081 5.617 13.340 1.00 95.81 147 LYS A N 1
ATOM 1229 C CA . LYS A 1 147 ? 2.812 7.035 13.063 1.00 95.81 147 LYS A CA 1
ATOM 1230 C C . LYS A 1 147 ? 1.351 7.279 12.673 1.00 95.81 147 LYS A C 1
ATOM 1232 O O . LYS A 1 147 ? 0.731 8.218 13.164 1.00 95.81 147 LYS A O 1
ATOM 1237 N N . LEU A 1 148 ? 0.809 6.471 11.763 1.00 96.50 148 LEU A N 1
ATOM 1238 C CA . LEU A 1 148 ? -0.541 6.678 11.236 1.00 96.50 148 LEU A CA 1
ATOM 1239 C C . LEU A 1 148 ? -1.631 6.258 12.227 1.00 96.50 148 LEU A C 1
ATOM 1241 O O . LEU A 1 148 ? -2.695 6.878 12.269 1.00 96.50 148 LEU A O 1
ATOM 1245 N N . GLU A 1 149 ? -1.380 5.234 13.043 1.00 95.38 149 GLU A N 1
ATOM 1246 C CA . GLU A 1 149 ? -2.262 4.905 14.161 1.00 95.38 149 GLU A CA 1
ATOM 1247 C C . GLU A 1 149 ? -2.315 6.046 15.175 1.00 95.38 149 GLU A C 1
ATOM 1249 O O . GLU A 1 149 ? -3.403 6.401 15.634 1.00 95.38 149 GLU A O 1
ATOM 1254 N N . ASP A 1 150 ? -1.171 6.660 15.474 1.00 94.00 150 ASP A N 1
ATOM 1255 C CA . ASP A 1 150 ? -1.112 7.819 16.359 1.00 94.00 150 ASP A CA 1
ATOM 1256 C C . ASP A 1 150 ? -1.848 9.035 15.794 1.00 94.00 150 ASP A C 1
ATOM 1258 O O . ASP A 1 150 ? -2.537 9.741 16.526 1.00 94.00 150 ASP A O 1
ATOM 1262 N N . GLU A 1 151 ? -1.779 9.248 14.484 1.00 94.75 151 GLU A N 1
ATOM 1263 C CA . GLU A 1 151 ? -2.450 10.369 13.829 1.00 94.75 151 GLU A CA 1
ATOM 1264 C C . GLU A 1 151 ? -3.976 10.198 13.747 1.00 94.75 151 GLU A C 1
ATOM 1266 O O . GLU A 1 151 ? -4.726 11.148 13.981 1.00 94.75 151 GLU A O 1
ATOM 1271 N N . TYR A 1 152 ? -4.462 8.997 13.417 1.00 94.44 152 TYR A N 1
ATOM 1272 C CA . TYR A 1 152 ? -5.877 8.795 13.076 1.00 94.44 152 TYR A CA 1
ATOM 1273 C C . TYR A 1 152 ? -6.679 8.010 14.115 1.00 94.44 152 TYR A C 1
ATOM 1275 O O . TYR A 1 152 ? -7.908 8.122 14.153 1.00 94.44 152 TYR A O 1
ATOM 1283 N N . ILE A 1 153 ? -6.026 7.203 14.950 1.00 90.31 153 ILE A N 1
ATOM 1284 C CA . ILE A 1 153 ? -6.690 6.240 15.843 1.00 90.31 153 ILE A CA 1
ATOM 1285 C C . ILE A 1 153 ? -6.507 6.598 17.319 1.00 90.31 153 ILE A C 1
ATOM 1287 O O . ILE A 1 153 ? -7.343 6.194 18.138 1.00 90.31 153 ILE A O 1
ATOM 1291 N N . SER A 1 154 ? -5.496 7.396 17.677 1.00 73.75 154 SER A N 1
ATOM 1292 C CA . SER A 1 154 ? -5.201 7.815 19.058 1.00 73.75 154 SER A CA 1
ATOM 1293 C C . SER A 1 154 ? -6.186 8.854 19.614 1.00 73.75 154 SER A C 1
ATOM 1295 O O . SER A 1 154 ? -5.856 9.970 19.987 1.00 73.75 154 SER A O 1
ATOM 1297 N N . GLY A 1 155 ? -7.435 8.404 19.708 1.00 56.06 155 GLY A N 1
ATOM 1298 C CA . GLY A 1 155 ? -8.461 8.746 20.691 1.00 56.06 155 GLY A CA 1
ATOM 1299 C C . GLY A 1 155 ? -9.225 7.498 21.188 1.00 56.06 155 GLY A C 1
ATOM 1300 O O . GLY A 1 155 ? -10.022 7.607 22.112 1.00 56.06 155 GLY A O 1
ATOM 1301 N N . LYS A 1 156 ? -8.980 6.300 20.614 1.00 49.66 156 LYS A N 1
ATOM 1302 C CA . LYS A 1 156 ? -9.620 5.022 21.000 1.00 49.66 156 LYS A CA 1
ATOM 1303 C C . LYS A 1 156 ? -8.753 4.115 21.891 1.00 49.66 156 LYS A C 1
ATOM 1305 O O . LYS A 1 156 ? -9.305 3.381 22.703 1.00 49.66 156 LYS A O 1
ATOM 1310 N N . LYS A 1 157 ? -7.412 4.173 21.809 1.00 46.38 157 LYS A N 1
ATOM 1311 C CA . LYS A 1 157 ? -6.508 3.350 22.656 1.00 46.38 157 LYS A CA 1
ATOM 1312 C C . LYS A 1 157 ? -6.549 3.723 24.151 1.00 46.38 157 LYS A C 1
ATOM 1314 O O . LYS A 1 157 ? -6.165 2.905 24.981 1.00 46.38 157 LYS A O 1
ATOM 1319 N N . ALA A 1 158 ? -7.040 4.917 24.495 1.00 42.91 158 ALA A N 1
ATOM 1320 C CA . ALA A 1 158 ? -7.232 5.354 25.881 1.00 42.91 158 ALA A CA 1
ATOM 1321 C C . ALA A 1 158 ? -8.536 4.830 26.519 1.00 42.91 158 ALA A C 1
ATOM 1323 O O . ALA A 1 158 ? -8.621 4.782 27.735 1.00 42.91 158 ALA A O 1
ATOM 1324 N N . ALA A 1 159 ? -9.522 4.398 25.724 1.00 41.97 159 ALA A N 1
ATOM 1325 C CA . ALA A 1 159 ? -10.837 3.962 26.213 1.00 41.97 159 ALA A CA 1
ATOM 1326 C C . ALA A 1 159 ? -10.978 2.433 26.368 1.00 41.97 159 ALA A C 1
ATOM 1328 O O . ALA A 1 159 ? -12.043 1.947 26.728 1.00 41.97 159 ALA A O 1
ATOM 1329 N N . ALA A 1 160 ? -9.927 1.666 26.062 1.00 42.78 160 ALA A N 1
ATOM 1330 C CA . ALA A 1 160 ? -9.911 0.200 26.155 1.00 42.78 160 ALA A CA 1
ATOM 1331 C C . ALA A 1 160 ? -8.996 -0.319 27.283 1.00 42.78 160 ALA A C 1
ATOM 1333 O O . ALA A 1 160 ? -8.614 -1.489 27.280 1.00 42.78 160 ALA A O 1
ATOM 1334 N N . LYS A 1 161 ? -8.591 0.566 28.204 1.00 38.47 161 LYS A N 1
ATOM 1335 C CA . LYS A 1 161 ? -7.742 0.248 29.362 1.00 38.47 161 LYS A CA 1
ATOM 1336 C C . LYS A 1 161 ? -8.419 0.476 30.720 1.00 38.47 161 LYS A C 1
ATOM 1338 O O . LYS A 1 161 ? -7.746 0.260 31.725 1.00 38.47 161 LYS A O 1
ATOM 1343 N N . ASP A 1 162 ? -9.707 0.815 30.732 1.00 36.12 162 ASP A N 1
ATOM 1344 C CA . ASP A 1 162 ? -10.510 0.987 31.949 1.00 36.12 162 ASP A CA 1
ATOM 1345 C C . ASP A 1 162 ? -11.606 -0.083 32.045 1.00 36.12 162 ASP A C 1
ATOM 1347 O O . ASP A 1 162 ? -12.282 -0.332 31.016 1.00 36.12 162 ASP A O 1
#

pLDDT: mean 83.6, std 14.6, range [36.12, 98.31]

Foldseek 3Di:
DLLLLVLLLVLQQVVLVLLVVVFVQHSVLRDDPVNSVVSVPDDSVQSVVLLVQLVVVLVVFPFFFPDPSNRSQCVSLVHDPVPDDLPDFRVSLVPGPSCVQQNTLSDADDDPVPDGSNNVSVVRCVVVVHPRCVSRDSVVSNVSSVVSCVVRVVVPVVVVPD